Protein AF-A0A849A952-F1 (afdb_monomer_lite)

Foldseek 3Di:
DDDDPPPPPPDPPPPCVVVVVVVVVVVVVVVVVVVLLVVLVVCVVVVHQLQVNCVVVVHHSVVSCVVRVD

pLDDT: mean 88.07, std 16.6, range [42.31, 98.5]

Organism: NCBI:txid1656892

Radius of gyration: 23.93 Å; chains: 1; bounding box: 45×24×70 Å

Sequence (70 aa):
MIDADQDQSTGPAIDGAPLRRIAAAAQAREAAQREVSAAVTAARDAGLPWAAIGAALGISRQAAVKRYGC

Structure (mmCIF, N/CA/C/O backbone):
data_AF-A0A849A952-F1
#
_entry.id   AF-A0A849A952-F1
#
loop_
_atom_site.group_PDB
_atom_site.id
_atom_site.type_symbol
_atom_site.label_atom_id
_atom_site.label_alt_id
_atom_site.label_comp_id
_atom_site.label_asym_id
_atom_site.label_entity_id
_atom_site.label_seq_id
_atom_site.pdbx_PDB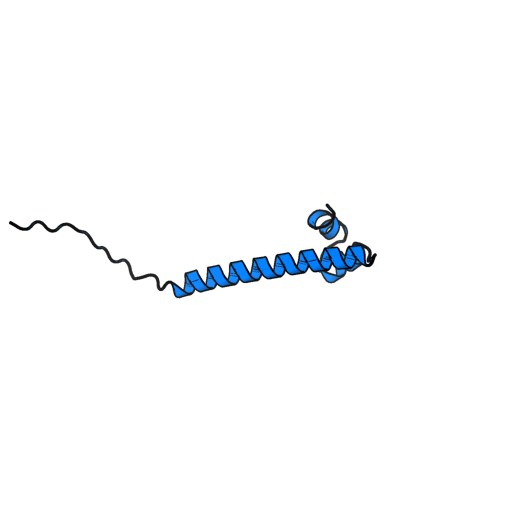_ins_code
_atom_site.Cartn_x
_atom_site.Cartn_y
_atom_site.Cartn_z
_atom_site.occupancy
_atom_site.B_iso_or_equiv
_atom_site.auth_seq_id
_atom_site.auth_comp_id
_atom_site.auth_asym_id
_atom_site.auth_atom_id
_atom_site.pdbx_PDB_model_num
ATOM 1 N N . MET A 1 1 ? 29.525 17.176 -57.419 1.00 42.31 1 MET A N 1
ATOM 2 C CA . MET A 1 1 ? 30.364 17.659 -56.310 1.00 42.31 1 MET A CA 1
ATOM 3 C C . MET A 1 1 ? 29.607 17.316 -55.044 1.00 42.31 1 MET A C 1
ATOM 5 O O . MET A 1 1 ? 28.500 17.804 -54.873 1.00 42.31 1 MET A O 1
ATOM 9 N N . ILE A 1 2 ? 30.112 16.318 -54.319 1.00 55.50 2 ILE A N 1
ATOM 10 C CA . ILE A 1 2 ? 29.624 15.881 -53.007 1.00 55.50 2 ILE A CA 1
ATOM 11 C C . ILE A 1 2 ? 29.794 17.056 -52.039 1.00 55.50 2 ILE A C 1
ATOM 13 O O . ILE A 1 2 ? 30.844 17.685 -52.086 1.00 55.50 2 ILE A O 1
ATOM 17 N N . ASP A 1 3 ? 28.823 17.294 -51.162 1.00 51.47 3 ASP A N 1
ATOM 18 C CA . ASP A 1 3 ? 29.150 17.678 -49.790 1.00 51.47 3 ASP A CA 1
ATOM 19 C C . ASP A 1 3 ? 28.149 17.003 -48.854 1.00 51.47 3 ASP A C 1
ATOM 21 O O . ASP A 1 3 ? 26.960 17.320 -48.795 1.00 51.47 3 ASP A O 1
ATOM 25 N N . ALA A 1 4 ? 28.653 15.928 -48.261 1.00 61.50 4 ALA A N 1
ATOM 26 C CA . ALA A 1 4 ? 28.000 15.120 -47.265 1.00 61.50 4 ALA A CA 1
ATOM 27 C C . ALA A 1 4 ? 28.373 15.714 -45.910 1.00 61.50 4 ALA A C 1
ATOM 29 O O . ALA A 1 4 ? 29.482 15.500 -45.436 1.00 61.50 4 ALA A O 1
ATOM 30 N N . ASP A 1 5 ? 27.434 16.416 -45.292 1.00 58.47 5 ASP A N 1
ATOM 31 C CA . ASP A 1 5 ? 27.502 16.737 -43.873 1.00 58.47 5 ASP A CA 1
ATOM 32 C C . ASP A 1 5 ? 26.217 16.228 -43.226 1.00 58.47 5 ASP A C 1
ATOM 34 O O . ASP A 1 5 ? 25.217 16.923 -43.064 1.00 58.47 5 ASP A O 1
ATOM 38 N N . GLN A 1 6 ? 26.190 14.922 -42.989 1.00 62.59 6 GLN A N 1
ATOM 39 C CA . GLN A 1 6 ? 25.364 14.371 -41.931 1.00 62.59 6 GLN A CA 1
ATOM 40 C C . GLN A 1 6 ? 26.355 13.902 -40.882 1.00 62.59 6 GLN A C 1
ATOM 42 O O . GLN A 1 6 ? 26.922 12.813 -40.990 1.00 62.59 6 GLN A O 1
ATOM 47 N N . ASP A 1 7 ? 26.601 14.770 -39.906 1.00 55.19 7 ASP A N 1
ATOM 48 C CA . ASP A 1 7 ? 27.238 14.424 -38.645 1.00 55.19 7 ASP A CA 1
ATOM 49 C C . ASP A 1 7 ? 26.342 13.402 -37.929 1.00 55.19 7 ASP A C 1
ATOM 51 O 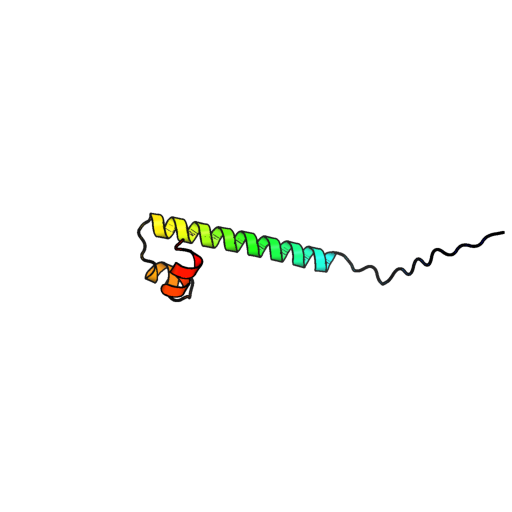O . ASP A 1 7 ? 25.462 13.709 -37.126 1.00 55.19 7 ASP A O 1
ATOM 55 N N . GLN A 1 8 ? 26.522 12.139 -38.300 1.00 59.62 8 GLN A N 1
ATOM 56 C CA . GLN A 1 8 ? 26.044 10.995 -37.547 1.00 59.62 8 GLN A CA 1
ATOM 57 C C . GLN A 1 8 ? 27.087 10.668 -36.481 1.00 59.62 8 GLN A C 1
ATOM 59 O O . GLN A 1 8 ? 27.738 9.620 -36.513 1.00 59.62 8 GLN A O 1
ATOM 64 N N . SER A 1 9 ? 27.225 11.568 -35.506 1.00 52.38 9 SER A N 1
ATOM 65 C CA . SER A 1 9 ? 27.818 11.253 -34.211 1.00 52.38 9 SER A CA 1
ATOM 66 C C . SER A 1 9 ? 26.950 10.208 -33.514 1.00 52.38 9 SER A C 1
ATOM 68 O O . SER A 1 9 ? 26.079 10.502 -32.695 1.00 52.38 9 SER A O 1
ATOM 70 N N . THR A 1 10 ? 27.188 8.943 -33.860 1.00 55.59 10 THR A N 1
ATOM 71 C CA . THR A 1 10 ? 26.725 7.792 -33.091 1.00 55.59 10 THR A CA 1
ATOM 72 C C . THR A 1 10 ? 27.491 7.813 -31.773 1.00 55.59 10 THR A C 1
ATOM 74 O O . THR A 1 10 ? 28.551 7.204 -31.635 1.00 55.59 10 THR A O 1
ATOM 77 N N . GLY A 1 11 ? 26.969 8.556 -30.793 1.00 60.03 11 GLY A N 1
ATOM 78 C CA . GLY A 1 11 ? 27.314 8.324 -29.394 1.00 60.03 11 GLY A CA 1
ATOM 79 C C . GLY A 1 11 ? 27.092 6.841 -29.078 1.00 60.03 11 GLY A C 1
ATOM 80 O O . GLY A 1 11 ? 26.234 6.221 -29.718 1.00 60.03 11 GLY A O 1
ATOM 81 N N . PRO A 1 12 ? 27.870 6.241 -28.156 1.00 60.06 12 PRO A N 1
ATOM 82 C CA . PRO A 1 12 ? 27.815 4.805 -27.903 1.00 60.06 12 PRO A CA 1
ATOM 83 C C . PRO A 1 12 ? 26.358 4.404 -27.726 1.00 60.06 12 PRO A C 1
ATOM 85 O O . PRO A 1 12 ? 25.668 4.987 -26.888 1.00 60.06 12 PRO A O 1
ATOM 88 N N . ALA A 1 13 ? 25.886 3.485 -28.575 1.00 61.47 13 ALA A N 1
ATOM 89 C CA . ALA A 1 13 ? 24.510 3.025 -28.560 1.00 61.47 13 ALA A CA 1
ATOM 90 C C . ALA A 1 13 ? 24.189 2.619 -27.123 1.00 61.47 13 ALA A C 1
ATOM 92 O O . ALA A 1 13 ? 24.712 1.620 -26.627 1.00 61.47 13 ALA A O 1
ATOM 93 N N . ILE A 1 14 ? 23.405 3.446 -26.427 1.00 63.47 14 ILE A N 1
ATOM 94 C CA . ILE A 1 14 ? 22.914 3.115 -25.099 1.00 63.47 14 ILE A CA 1
ATOM 95 C C . ILE A 1 14 ? 22.105 1.847 -25.335 1.00 63.47 14 ILE A C 1
ATOM 97 O O . ILE A 1 14 ? 21.026 1.912 -25.929 1.00 63.47 14 ILE A O 1
ATOM 101 N N . ASP A 1 15 ? 22.649 0.686 -24.961 1.00 65.62 15 ASP A N 1
ATOM 102 C CA . ASP A 1 15 ? 21.885 -0.553 -24.991 1.00 65.62 15 ASP A CA 1
ATOM 103 C C . ASP A 1 15 ? 20.592 -0.250 -24.239 1.00 65.62 15 ASP A C 1
ATOM 105 O O . ASP A 1 15 ? 20.621 0.196 -23.096 1.00 65.62 15 ASP A O 1
ATOM 109 N N . GLY A 1 16 ? 19.441 -0.408 -24.889 1.00 78.25 16 GLY A N 1
ATOM 110 C CA . GLY A 1 16 ? 18.160 -0.109 -24.260 1.00 78.25 16 GLY A CA 1
ATOM 111 C C . GLY A 1 16 ? 17.864 -1.020 -23.063 1.00 78.25 16 GLY A C 1
ATOM 112 O O . GLY A 1 16 ? 16.863 -0.806 -22.384 1.00 78.25 16 GLY A O 1
ATOM 113 N N . ALA A 1 17 ? 18.686 -2.042 -22.790 1.00 85.94 17 ALA A N 1
ATOM 114 C CA . ALA A 1 17 ? 18.479 -2.999 -21.709 1.00 85.94 17 ALA A CA 1
ATOM 115 C C . ALA A 1 17 ? 18.344 -2.365 -20.307 1.00 85.94 17 ALA A C 1
ATOM 117 O O . ALA A 1 17 ? 17.372 -2.708 -19.626 1.00 85.94 17 ALA A O 1
ATOM 118 N N . PRO A 1 18 ? 19.197 -1.421 -19.850 1.00 92.38 18 PRO A N 1
ATOM 119 C CA . PRO A 1 18 ? 19.025 -0.768 -18.553 1.00 92.38 18 PRO A CA 1
ATOM 120 C C . PRO A 1 18 ? 17.756 0.091 -18.496 1.00 92.38 18 PRO A C 1
ATOM 122 O O . PRO A 1 18 ? 17.031 0.029 -17.505 1.00 92.38 18 PRO A O 1
ATOM 125 N N . LEU A 1 19 ? 17.425 0.822 -19.569 1.00 91.81 19 LEU A N 1
ATOM 126 C CA . LEU A 1 19 ? 16.188 1.614 -19.635 1.00 91.81 19 LEU A CA 1
ATOM 127 C C . LEU A 1 19 ? 14.939 0.720 -19.605 1.00 91.81 19 LEU A C 1
ATOM 129 O O . LEU A 1 19 ? 14.005 0.996 -18.852 1.00 91.81 19 LEU A O 1
ATOM 133 N N . ARG A 1 20 ? 14.939 -0.402 -20.340 1.00 92.31 20 ARG A N 1
ATOM 134 C CA . ARG A 1 20 ? 13.870 -1.414 -20.274 1.00 92.31 20 ARG A CA 1
ATOM 135 C C . ARG A 1 20 ? 13.740 -2.006 -18.872 1.00 92.31 20 ARG A C 1
ATOM 137 O O . ARG A 1 20 ? 12.623 -2.182 -18.392 1.00 92.31 20 ARG A O 1
ATOM 144 N N . ARG A 1 21 ? 14.858 -2.271 -18.185 1.00 95.69 21 ARG A N 1
ATOM 145 C CA . ARG A 1 21 ? 14.854 -2.763 -16.798 1.00 95.69 21 ARG A CA 1
ATOM 146 C C . ARG A 1 21 ? 14.242 -1.742 -15.835 1.00 95.69 21 ARG A C 1
ATOM 148 O O . ARG A 1 21 ? 13.456 -2.134 -14.977 1.00 95.69 21 ARG A O 1
ATOM 155 N N . ILE A 1 22 ? 14.557 -0.455 -15.991 1.00 96.50 22 ILE A N 1
ATOM 156 C CA . ILE A 1 22 ? 13.954 0.626 -15.194 1.00 96.50 22 ILE A CA 1
ATOM 157 C C . ILE A 1 22 ? 12.446 0.702 -15.448 1.00 96.50 22 ILE A C 1
ATOM 159 O O . ILE A 1 22 ? 11.674 0.739 -14.492 1.00 96.50 22 ILE A O 1
ATOM 163 N N . ALA A 1 23 ? 12.015 0.664 -16.713 1.00 96.44 23 ALA A N 1
ATOM 164 C CA . ALA A 1 23 ? 10.597 0.689 -17.063 1.00 96.44 23 ALA A CA 1
ATOM 165 C C . ALA A 1 23 ? 9.838 -0.510 -16.468 1.00 96.44 23 ALA A C 1
ATOM 167 O O . ALA A 1 23 ? 8.776 -0.332 -15.873 1.00 96.44 23 ALA A O 1
ATOM 168 N N . ALA A 1 24 ? 10.406 -1.716 -16.552 1.00 97.25 24 ALA A N 1
ATOM 169 C CA . ALA A 1 24 ? 9.822 -2.913 -15.950 1.00 97.25 24 ALA A CA 1
ATOM 170 C C . ALA A 1 24 ? 9.728 -2.804 -14.417 1.00 97.25 24 ALA A C 1
ATOM 172 O O . ALA A 1 24 ? 8.695 -3.129 -13.834 1.00 97.25 24 ALA A O 1
ATOM 173 N N . ALA A 1 25 ? 10.772 -2.295 -13.756 1.00 98.19 25 ALA A N 1
ATOM 174 C CA . ALA A 1 25 ? 10.764 -2.076 -12.310 1.00 98.19 25 ALA A CA 1
ATOM 175 C C . ALA A 1 25 ? 9.727 -1.021 -11.885 1.00 98.19 25 ALA A C 1
ATOM 177 O O . ALA A 1 25 ? 9.062 -1.186 -10.862 1.00 98.19 25 ALA A O 1
ATOM 178 N N . ALA A 1 26 ? 9.554 0.044 -12.672 1.00 98.31 26 ALA A N 1
ATOM 179 C CA . ALA A 1 26 ? 8.529 1.053 -12.430 1.00 98.31 26 ALA A CA 1
ATOM 180 C C . ALA A 1 26 ? 7.118 0.452 -12.528 1.00 98.31 26 ALA A C 1
ATOM 182 O O . ALA A 1 26 ? 6.325 0.625 -11.604 1.00 98.31 26 ALA A O 1
ATOM 183 N N . GLN A 1 27 ? 6.844 -0.331 -13.574 1.00 98.31 27 GLN A N 1
ATOM 184 C CA . GLN A 1 27 ? 5.561 -1.023 -13.737 1.00 98.31 27 GLN A CA 1
ATOM 185 C C . GLN A 1 27 ? 5.289 -2.010 -12.596 1.00 98.31 27 GLN A C 1
ATOM 187 O O . GLN A 1 27 ? 4.180 -2.045 -12.061 1.00 98.31 27 GLN A O 1
ATOM 192 N N . ALA A 1 28 ? 6.303 -2.771 -12.175 1.00 98.31 28 ALA A N 1
ATOM 193 C CA . ALA A 1 28 ? 6.185 -3.683 -11.040 1.00 98.31 28 ALA A CA 1
ATOM 194 C C . ALA A 1 28 ? 5.868 -2.932 -9.736 1.00 98.31 28 ALA A C 1
ATOM 196 O O . ALA A 1 28 ? 5.005 -3.362 -8.971 1.00 98.31 28 ALA A O 1
ATOM 197 N N . ARG A 1 29 ? 6.507 -1.775 -9.505 1.00 98.19 29 ARG A N 1
ATOM 198 C CA . ARG A 1 29 ? 6.221 -0.918 -8.345 1.00 98.19 29 ARG A CA 1
ATOM 199 C C . ARG A 1 29 ? 4.779 -0.419 -8.358 1.00 98.19 29 ARG A C 1
ATOM 201 O O . ARG A 1 29 ? 4.115 -0.448 -7.327 1.00 98.19 29 ARG A O 1
ATOM 208 N N . GLU A 1 30 ? 4.288 0.031 -9.507 1.00 98.31 30 GLU A N 1
ATOM 209 C CA . GLU A 1 30 ? 2.905 0.491 -9.647 1.00 98.31 30 GLU A CA 1
ATOM 210 C C . GLU A 1 30 ? 1.894 -0.637 -9.434 1.00 98.31 30 GLU A C 1
ATOM 212 O O . GLU A 1 30 ? 0.885 -0.433 -8.762 1.00 98.31 30 GLU A O 1
ATOM 217 N N . ALA A 1 31 ? 2.167 -1.831 -9.966 1.00 98.25 31 ALA A N 1
ATOM 218 C CA . ALA A 1 31 ? 1.329 -3.004 -9.746 1.00 98.25 31 ALA A CA 1
ATOM 219 C C . ALA A 1 31 ? 1.263 -3.372 -8.258 1.00 98.25 31 ALA A C 1
ATOM 221 O O . ALA A 1 31 ? 0.169 -3.523 -7.719 1.00 98.25 31 ALA A O 1
ATOM 222 N N . ALA A 1 32 ? 2.410 -3.414 -7.576 1.00 98.12 32 ALA A N 1
ATOM 223 C CA . ALA A 1 32 ? 2.467 -3.661 -6.139 1.00 98.12 32 ALA A CA 1
ATOM 224 C C . ALA A 1 32 ? 1.719 -2.582 -5.337 1.00 98.12 32 ALA A C 1
ATOM 226 O O . ALA A 1 32 ? 1.002 -2.897 -4.392 1.00 98.12 32 ALA A O 1
ATOM 227 N N . GLN A 1 33 ? 1.832 -1.309 -5.726 1.00 97.25 33 GLN A N 1
ATOM 228 C CA . GLN A 1 33 ? 1.117 -0.226 -5.052 1.00 97.25 33 GLN A CA 1
ATOM 229 C C . GLN A 1 33 ? -0.405 -0.346 -5.213 1.00 97.25 33 GLN A C 1
ATOM 231 O O . GLN A 1 33 ? -1.133 -0.081 -4.255 1.00 97.25 33 GLN A O 1
ATOM 236 N N . ARG A 1 34 ? -0.887 -0.749 -6.398 1.00 98.00 34 ARG A N 1
ATOM 237 C CA . ARG A 1 34 ? -2.313 -1.024 -6.637 1.00 98.00 34 ARG A CA 1
ATOM 238 C C . ARG A 1 34 ? -2.808 -2.188 -5.785 1.00 98.00 34 ARG A C 1
ATOM 240 O O . ARG A 1 34 ? -3.864 -2.066 -5.173 1.00 98.00 34 ARG A O 1
ATOM 247 N N . GLU A 1 35 ? -2.025 -3.260 -5.703 1.00 98.44 35 GLU A N 1
ATOM 248 C CA . GLU A 1 35 ? -2.345 -4.428 -4.878 1.00 98.44 35 GLU A CA 1
ATOM 249 C C . GLU A 1 35 ? -2.454 -4.059 -3.394 1.00 98.44 35 GLU A C 1
ATOM 251 O O . GLU A 1 35 ? -3.432 -4.401 -2.737 1.00 98.44 35 GLU A O 1
ATOM 256 N N . VAL A 1 36 ? -1.503 -3.273 -2.873 1.00 98.00 36 VAL A N 1
ATOM 257 C CA . VAL A 1 36 ? -1.558 -2.782 -1.488 1.00 98.00 36 VAL A CA 1
ATOM 258 C C . VAL A 1 36 ? -2.830 -1.971 -1.241 1.00 98.00 36 VAL A C 1
ATOM 260 O O . VAL A 1 36 ? -3.498 -2.184 -0.232 1.00 98.00 36 VAL A O 1
ATOM 263 N N . SER A 1 37 ? -3.196 -1.065 -2.152 1.00 97.94 37 SER A N 1
ATOM 264 C CA . SER A 1 37 ? -4.433 -0.289 -2.017 1.00 97.94 37 SER A CA 1
ATOM 265 C C . SER A 1 37 ? -5.676 -1.185 -2.015 1.00 97.94 37 SER A C 1
ATOM 267 O O . SER A 1 37 ? -6.539 -1.009 -1.159 1.00 97.94 37 SER A O 1
ATOM 269 N N . ALA A 1 38 ? -5.747 -2.176 -2.910 1.00 98.25 38 ALA A N 1
ATOM 270 C CA . ALA A 1 38 ? -6.857 -3.128 -2.966 1.00 98.25 38 ALA A CA 1
ATOM 271 C C . ALA A 1 38 ? -6.965 -3.964 -1.679 1.00 98.25 38 ALA A C 1
ATOM 273 O O . ALA A 1 38 ? -8.055 -4.112 -1.126 1.00 98.25 38 ALA A O 1
ATOM 274 N N . ALA A 1 39 ? -5.836 -4.442 -1.152 1.00 98.44 39 ALA A N 1
ATOM 275 C CA . ALA A 1 39 ? -5.786 -5.175 0.109 1.00 98.44 39 ALA A CA 1
ATOM 276 C C . ALA A 1 39 ? -6.233 -4.311 1.300 1.00 98.44 39 ALA A C 1
ATOM 278 O O . ALA A 1 39 ? -6.938 -4.797 2.186 1.00 98.44 39 ALA A O 1
ATOM 279 N N . VAL A 1 40 ? -5.871 -3.021 1.322 1.00 98.50 40 VAL A N 1
ATOM 280 C CA . VAL A 1 40 ? -6.346 -2.080 2.347 1.00 98.50 40 VAL A CA 1
ATOM 281 C C . VAL A 1 40 ? -7.861 -1.900 2.265 1.00 98.50 40 VAL A C 1
ATOM 283 O O . VAL A 1 40 ? -8.520 -1.964 3.302 1.00 98.50 40 VAL A O 1
ATOM 286 N N . THR A 1 41 ? -8.421 -1.724 1.065 1.00 98.19 41 THR A N 1
ATOM 287 C CA . THR A 1 41 ? -9.876 -1.644 0.868 1.00 98.19 41 THR A CA 1
ATOM 288 C C . THR A 1 41 ? -10.567 -2.912 1.361 1.00 98.19 41 THR A C 1
ATOM 290 O O . THR A 1 41 ? -11.434 -2.826 2.225 1.00 98.19 41 THR A O 1
ATOM 293 N N . ALA A 1 42 ? -10.105 -4.093 0.940 1.00 98.44 42 ALA A N 1
ATOM 294 C CA . ALA A 1 42 ? -10.668 -5.367 1.385 1.00 98.44 42 ALA A CA 1
ATOM 295 C C . ALA A 1 42 ? -10.593 -5.545 2.914 1.00 98.44 42 ALA A C 1
ATOM 297 O O . ALA A 1 42 ? -11.544 -6.006 3.543 1.00 98.44 42 ALA A O 1
ATOM 298 N N . ALA A 1 43 ? -9.487 -5.134 3.543 1.00 98.38 43 ALA A N 1
ATOM 299 C CA . ALA A 1 43 ? -9.345 -5.161 4.997 1.00 98.38 43 ALA A CA 1
ATOM 300 C C . ALA A 1 43 ? -10.343 -4.220 5.694 1.00 98.38 43 ALA A C 1
ATOM 302 O O . ALA A 1 43 ? -10.899 -4.565 6.739 1.00 98.38 43 ALA A O 1
ATOM 303 N N . ARG A 1 44 ? -10.581 -3.030 5.128 1.00 98.19 44 ARG A N 1
ATOM 304 C CA . ARG A 1 44 ? -11.578 -2.082 5.641 1.00 98.19 44 ARG A CA 1
ATOM 305 C C . ARG A 1 44 ? -12.999 -2.610 5.491 1.00 98.19 44 ARG A C 1
ATOM 307 O O . ARG A 1 44 ? -13.752 -2.501 6.458 1.00 98.19 44 ARG A O 1
ATOM 314 N N . ASP A 1 45 ? -13.317 -3.227 4.359 1.00 98.19 45 ASP A N 1
ATOM 315 C CA . ASP A 1 45 ? -14.615 -3.858 4.091 1.00 98.19 45 ASP A CA 1
ATOM 316 C C . ASP A 1 45 ? -14.869 -5.049 5.024 1.00 98.19 45 ASP A C 1
ATOM 318 O O . ASP A 1 45 ? -15.982 -5.243 5.507 1.00 98.19 45 ASP A O 1
ATOM 322 N N . ALA A 1 46 ? -13.815 -5.787 5.386 1.00 98.38 46 ALA A N 1
ATOM 323 C CA . ALA A 1 46 ? -13.853 -6.828 6.414 1.00 98.38 46 ALA A CA 1
ATOM 324 C C . ALA A 1 46 ? -13.980 -6.281 7.854 1.00 98.38 46 ALA A C 1
ATOM 326 O O . ALA A 1 46 ? -13.981 -7.049 8.816 1.00 98.38 46 ALA A O 1
ATOM 327 N N . GLY A 1 47 ? -14.055 -4.959 8.034 1.00 98.19 47 GLY A N 1
ATOM 328 C CA . GLY A 1 47 ? -14.221 -4.316 9.336 1.00 98.19 47 GLY A CA 1
ATOM 329 C C . GLY A 1 47 ? -12.933 -4.175 10.151 1.00 98.19 47 GLY A C 1
ATOM 330 O O . GLY A 1 47 ? -12.993 -3.744 11.305 1.00 98.19 47 GLY A O 1
ATOM 331 N N . LEU A 1 48 ? -11.757 -4.476 9.586 1.00 98.44 48 LEU A N 1
ATOM 332 C CA . LEU A 1 48 ? -10.500 -4.364 10.326 1.00 98.44 48 L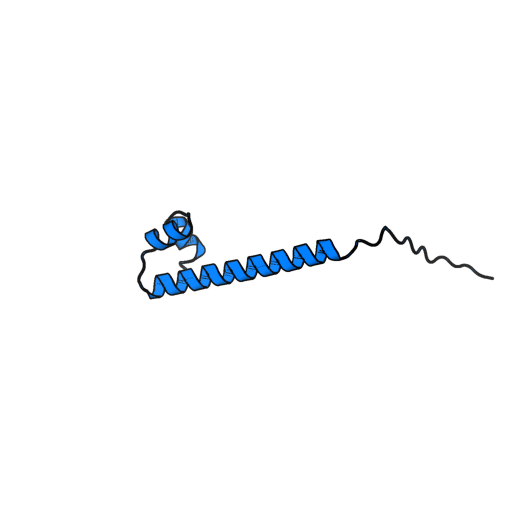EU A CA 1
ATOM 333 C C . LEU A 1 48 ? -10.190 -2.902 10.675 1.00 98.44 48 LEU A C 1
ATOM 335 O O . LEU A 1 48 ? -10.286 -2.017 9.816 1.00 98.44 48 LEU A O 1
ATOM 339 N N . PRO A 1 49 ? -9.776 -2.609 11.921 1.00 98.19 49 PRO A N 1
ATOM 340 C CA . PRO A 1 49 ? -9.490 -1.246 12.333 1.00 98.19 49 PRO A CA 1
ATOM 341 C C . PRO A 1 49 ? -8.220 -0.722 11.656 1.00 98.19 49 PRO A C 1
ATOM 343 O O . PRO A 1 49 ? -7.239 -1.443 11.476 1.00 98.19 49 PRO A O 1
ATOM 346 N N . TRP A 1 50 ? -8.180 0.585 11.387 1.00 97.94 50 TRP A N 1
ATOM 347 C CA . TRP A 1 50 ? -7.011 1.266 10.810 1.00 97.94 50 TRP A CA 1
ATOM 348 C C . TRP A 1 50 ? -5.695 1.033 11.566 1.00 97.94 50 TRP A C 1
ATOM 350 O O . TRP A 1 50 ? -4.625 1.118 10.972 1.00 97.94 50 TRP A O 1
ATOM 360 N N . ALA A 1 51 ? -5.756 0.757 12.872 1.00 98.19 51 ALA A N 1
ATOM 361 C CA . ALA A 1 51 ? -4.574 0.414 13.660 1.00 98.19 51 ALA A CA 1
ATOM 362 C C . ALA A 1 51 ? -3.960 -0.931 13.235 1.00 98.19 51 ALA A C 1
ATOM 364 O O . ALA A 1 51 ? -2.744 -1.009 13.083 1.00 98.19 51 ALA A O 1
ATOM 365 N N . ALA A 1 52 ? -4.788 -1.952 12.986 1.00 98.50 52 ALA A N 1
ATOM 366 C CA . ALA A 1 52 ? -4.329 -3.261 12.525 1.00 98.50 52 ALA A CA 1
ATOM 367 C C . ALA A 1 52 ? -3.759 -3.179 11.101 1.00 98.50 52 ALA A C 1
ATOM 369 O O . ALA A 1 52 ? -2.685 -3.707 10.830 1.00 98.50 52 ALA A O 1
ATOM 370 N N . ILE A 1 53 ? -4.434 -2.437 10.218 1.00 98.38 53 ILE A N 1
ATOM 371 C CA . ILE A 1 53 ? -3.968 -2.200 8.844 1.00 98.38 53 ILE A CA 1
ATOM 372 C C . ILE A 1 53 ? -2.633 -1.444 8.845 1.00 98.38 53 ILE A C 1
ATOM 374 O O . ILE A 1 53 ? -1.704 -1.827 8.141 1.00 98.38 53 ILE A O 1
ATOM 378 N N . GLY A 1 54 ? -2.503 -0.396 9.665 1.00 97.88 54 GLY A N 1
ATOM 379 C CA . GLY A 1 54 ? -1.243 0.334 9.817 1.00 97.88 54 GLY A CA 1
ATOM 380 C C . GLY A 1 54 ? -0.103 -0.568 10.290 1.00 97.88 54 GLY A C 1
ATOM 381 O O . GLY A 1 54 ? 0.968 -0.550 9.688 1.00 97.88 54 GLY A O 1
ATOM 382 N N . ALA A 1 55 ? -0.354 -1.410 11.299 1.00 98.38 55 ALA A N 1
ATOM 383 C CA . ALA A 1 55 ? 0.631 -2.369 11.792 1.00 98.38 55 ALA A CA 1
ATOM 384 C C . ALA A 1 55 ? 1.090 -3.347 10.695 1.00 98.38 55 ALA A C 1
ATOM 386 O O . ALA A 1 55 ? 2.291 -3.538 10.529 1.00 98.38 55 ALA A O 1
ATOM 387 N N . ALA A 1 56 ? 0.161 -3.891 9.899 1.00 97.88 56 ALA A N 1
ATOM 388 C CA . ALA A 1 56 ? 0.488 -4.770 8.772 1.00 97.88 56 ALA A CA 1
ATOM 389 C C . ALA A 1 56 ? 1.316 -4.064 7.679 1.00 97.88 56 ALA A C 1
ATOM 391 O O . ALA A 1 56 ? 2.18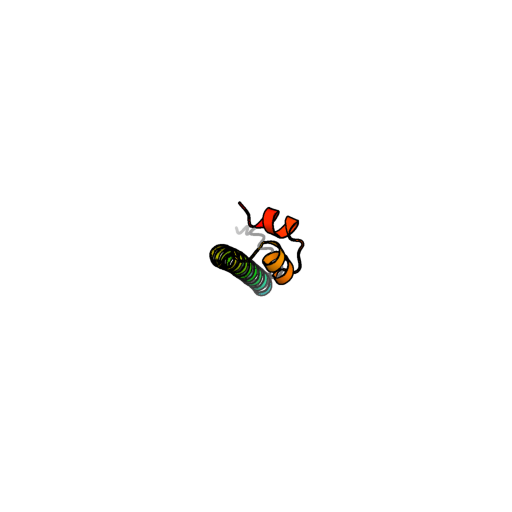5 -4.675 7.065 1.00 97.88 56 ALA A O 1
ATOM 392 N N . LEU A 1 57 ? 1.080 -2.768 7.464 1.00 97.38 57 LEU A N 1
ATOM 393 C CA . LEU A 1 57 ? 1.834 -1.930 6.526 1.00 97.38 57 LEU A CA 1
ATOM 394 C C . LEU A 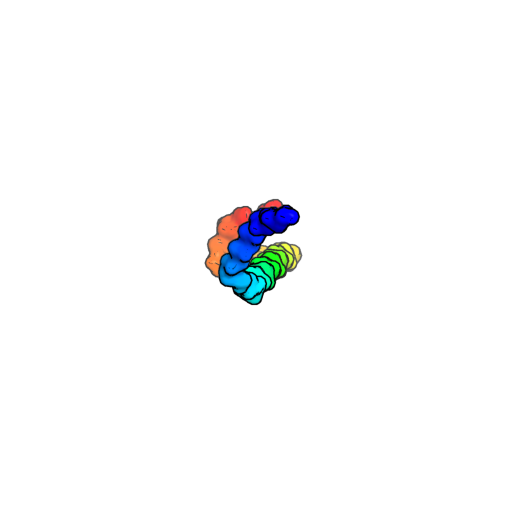1 57 ? 3.163 -1.397 7.096 1.00 97.38 57 LEU A C 1
ATOM 396 O O . LEU A 1 57 ? 3.897 -0.717 6.379 1.00 97.38 57 LEU A O 1
ATOM 400 N N . GLY A 1 58 ? 3.462 -1.633 8.379 1.00 98.12 58 GLY A N 1
ATOM 401 C CA . GLY A 1 58 ? 4.637 -1.069 9.050 1.00 98.12 58 GLY A CA 1
ATOM 402 C C . GLY A 1 58 ? 4.576 0.452 9.251 1.00 98.12 58 GLY A C 1
ATOM 403 O O . GLY A 1 58 ? 5.613 1.107 9.343 1.00 98.12 58 GLY A O 1
ATOM 404 N N . ILE A 1 59 ? 3.376 1.042 9.298 1.00 98.12 59 ILE A N 1
ATOM 405 C CA . ILE A 1 59 ? 3.163 2.487 9.478 1.00 98.12 59 ILE A CA 1
ATOM 406 C C . ILE A 1 59 ? 2.192 2.780 10.624 1.00 98.12 59 ILE A C 1
ATOM 408 O O . ILE A 1 59 ? 1.431 1.931 11.081 1.00 98.12 59 ILE A O 1
ATOM 412 N N . SER A 1 60 ? 2.172 4.028 11.094 1.00 98.31 60 SER A N 1
ATOM 413 C CA . SER A 1 60 ? 1.201 4.429 12.113 1.00 98.31 60 SER A CA 1
ATOM 414 C C . SER A 1 60 ? -0.235 4.405 11.572 1.00 98.31 60 SER A C 1
ATOM 416 O O . SER A 1 60 ? -0.479 4.644 10.387 1.00 98.31 60 SER A O 1
ATOM 418 N N . ARG A 1 61 ? -1.215 4.214 12.468 1.00 97.56 61 ARG A N 1
ATOM 419 C CA . ARG A 1 61 ? -2.651 4.350 12.150 1.00 97.56 61 ARG A CA 1
ATOM 420 C C . ARG A 1 61 ? -2.949 5.651 11.401 1.00 97.56 61 ARG A C 1
ATOM 422 O O . ARG A 1 61 ? -3.648 5.631 10.396 1.00 97.56 61 ARG A O 1
ATOM 429 N N . GLN A 1 62 ? -2.436 6.780 11.897 1.00 97.94 62 GL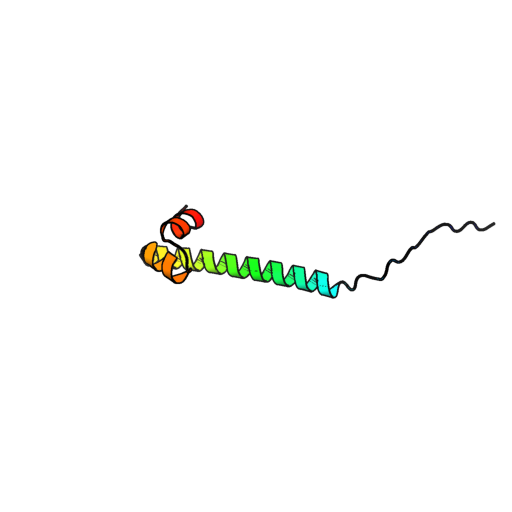N A N 1
ATOM 430 C CA . GLN A 1 62 ? -2.677 8.093 11.288 1.00 97.94 62 GLN A CA 1
ATOM 431 C C . GLN A 1 62 ? -2.105 8.164 9.867 1.00 97.94 62 GLN A C 1
ATOM 433 O O . GLN A 1 62 ? -2.745 8.708 8.972 1.00 97.94 62 GLN A O 1
ATOM 438 N N . ALA A 1 63 ? -0.933 7.564 9.639 1.00 97.25 63 ALA A N 1
ATOM 439 C CA . ALA A 1 63 ? -0.334 7.479 8.314 1.00 97.25 63 ALA A CA 1
ATOM 440 C C . ALA A 1 63 ? -1.134 6.571 7.363 1.00 97.25 63 ALA A C 1
ATOM 442 O O . ALA A 1 63 ? -1.202 6.872 6.173 1.00 97.25 63 ALA A O 1
ATOM 443 N N . ALA A 1 64 ? -1.751 5.498 7.869 1.00 97.25 64 ALA A N 1
ATOM 444 C CA . ALA A 1 64 ? -2.643 4.643 7.087 1.00 97.25 64 ALA A CA 1
ATOM 445 C C . ALA A 1 64 ? -3.932 5.381 6.696 1.00 97.25 64 ALA A C 1
ATOM 447 O O . ALA A 1 64 ? -4.254 5.439 5.513 1.00 97.25 64 ALA A O 1
ATOM 448 N N . VAL A 1 65 ? -4.609 6.032 7.652 1.00 96.94 65 VAL A N 1
ATOM 449 C CA . VAL A 1 65 ? -5.813 6.840 7.371 1.00 96.94 65 VAL A CA 1
ATOM 450 C C . VAL A 1 65 ? -5.498 7.948 6.367 1.00 96.94 65 VAL A C 1
ATOM 452 O O . VAL A 1 65 ? -6.219 8.110 5.394 1.00 96.94 65 VAL A O 1
ATOM 455 N N . LYS A 1 66 ? -4.386 8.673 6.541 1.00 97.44 66 LYS A N 1
ATOM 456 C CA . LYS A 1 66 ? -3.990 9.742 5.613 1.00 97.44 66 LYS A CA 1
ATOM 457 C C . LYS A 1 66 ? -3.766 9.242 4.180 1.00 97.44 66 LYS A C 1
ATOM 459 O O . LYS A 1 66 ? -4.006 9.991 3.242 1.00 97.44 66 LYS A O 1
ATOM 464 N N . ARG A 1 67 ? -3.245 8.023 4.008 1.00 95.31 67 ARG A N 1
ATOM 465 C CA . ARG A 1 67 ? -2.924 7.464 2.684 1.00 95.31 67 ARG A CA 1
ATOM 466 C C . ARG A 1 67 ? -4.104 6.774 2.007 1.00 95.31 67 ARG A C 1
ATOM 468 O O . ARG A 1 67 ? -4.168 6.807 0.787 1.00 95.31 67 ARG A O 1
ATOM 475 N N . TYR A 1 68 ? -4.987 6.145 2.779 1.00 95.75 68 TYR A N 1
ATOM 476 C CA . TYR A 1 68 ? -5.987 5.212 2.246 1.00 95.75 68 TYR A CA 1
ATOM 477 C C . TYR A 1 68 ? -7.417 5.468 2.733 1.00 95.75 68 TYR A C 1
ATOM 479 O O . TYR A 1 68 ? -8.336 4.796 2.287 1.00 95.75 68 TYR A O 1
ATOM 487 N N . GLY A 1 69 ? -7.617 6.375 3.687 1.00 89.50 69 GLY A N 1
ATOM 488 C CA . GLY A 1 69 ? -8.911 6.617 4.326 1.00 89.50 69 GLY A CA 1
ATOM 489 C C . GLY A 1 69 ? -9.720 7.747 3.700 1.00 89.50 69 GLY A C 1
ATOM 490 O O . GLY A 1 69 ? -10.328 8.492 4.462 1.00 89.50 69 GLY A O 1
ATOM 491 N N . CYS A 1 70 ? -9.662 7.906 2.373 1.00 73.44 70 CYS A N 1
ATOM 492 C CA . CYS A 1 70 ? -10.459 8.894 1.640 1.00 73.44 70 CYS A CA 1
ATOM 493 C C . CYS A 1 70 ? -11.966 8.705 1.849 1.00 73.44 70 CYS A C 1
ATOM 495 O O . CYS A 1 70 ? -12.408 7.534 1.907 1.00 73.44 70 CYS A O 1
#

Secondary structure (DSSP, 8-state):
---------------SHHHHHHHHHHHHHHHHHHHHHHHHHHHHHTT--HHHHHHHTTS-HHHHHHHH--